Protein AF-X1N632-F1 (afdb_monomer_lite)

InterPro domains:
  IPR027417 P-loop containing nucleoside triphosphate hydrolase [G3DSA:3.40.50.300] (1-78)
  IPR027417 P-loop containing nucleoside triphosphate hydrolase [SSF52540] (9-78)
  IPR051120 ABC Transporter, Amino Acid and LPS Transport [PTHR45772] (6-78)

Organism: NCBI:txid412755

Sequence (78 aa):
MALDDAATEATHYLEFVGLFAKRNILAHDLTLYELRGLELARALATSPKLLFVDEVMAGLNPVEAENAVRLIQRAKEE

Structure (mmCIF, N/CA/C/O backbone):
data_AF-X1N632-F1
#
_entry.id   AF-X1N632-F1
#
loop_
_atom_site.group_PDB
_atom_site.id
_atom_site.type_symbol
_atom_site.label_atom_id
_atom_site.label_alt_id
_atom_site.label_comp_id
_atom_site.label_asym_id
_atom_site.label_entity_id
_atom_site.label_seq_id
_atom_site.pdbx_PDB_ins_code
_atom_site.Cartn_x
_atom_site.Cartn_y
_atom_site.Cartn_z
_atom_site.occupancy
_atom_site.B_iso_or_equiv
_atom_site.auth_seq_id
_atom_site.auth_comp_id
_atom_site.auth_asym_id
_atom_site.auth_atom_id
_atom_site.pdbx_PDB_model_num
ATOM 1 N N . MET A 1 1 ? -20.717 -8.032 5.613 1.00 61.31 1 MET A N 1
ATOM 2 C CA . MET A 1 1 ? -20.258 -7.417 4.361 1.00 61.31 1 MET A CA 1
ATOM 3 C C . MET A 1 1 ? -20.811 -8.251 3.225 1.00 61.31 1 MET A C 1
ATOM 5 O O . MET A 1 1 ? -20.531 -9.448 3.189 1.00 61.31 1 MET A O 1
ATOM 9 N N . ALA A 1 2 ? -21.687 -7.683 2.403 1.00 79.44 2 ALA A N 1
ATOM 10 C CA . ALA A 1 2 ? -22.097 -8.323 1.160 1.00 79.44 2 ALA A CA 1
ATOM 11 C C . ALA A 1 2 ? -20.916 -8.320 0.169 1.00 79.44 2 ALA A C 1
ATOM 13 O O . ALA A 1 2 ? -19.955 -7.574 0.343 1.00 79.44 2 ALA A O 1
ATOM 14 N N . LEU A 1 3 ? -20.963 -9.166 -0.862 1.00 75.69 3 LEU A N 1
ATOM 15 C CA . LEU A 1 3 ? -19.912 -9.215 -1.890 1.00 75.69 3 LEU A CA 1
ATOM 16 C C . LEU A 1 3 ? -19.742 -7.872 -2.617 1.00 75.69 3 LEU A C 1
ATOM 18 O O . LEU A 1 3 ? -18.614 -7.482 -2.907 1.00 75.69 3 LEU A O 1
ATOM 22 N N . ASP A 1 4 ? -20.843 -7.157 -2.848 1.00 77.88 4 ASP A N 1
ATOM 23 C CA . ASP A 1 4 ? -20.817 -5.836 -3.481 1.00 77.88 4 ASP A CA 1
ATOM 24 C C . ASP A 1 4 ? -20.092 -4.806 -2.603 1.00 77.88 4 ASP A C 1
ATOM 26 O O . ASP A 1 4 ? -19.252 -4.062 -3.104 1.00 77.88 4 ASP A O 1
ATOM 30 N N . ASP A 1 5 ? -20.315 -4.843 -1.283 1.00 86.69 5 ASP A N 1
ATOM 31 C CA . ASP A 1 5 ? -19.612 -3.979 -0.326 1.00 86.69 5 ASP A CA 1
ATOM 32 C C . ASP A 1 5 ? -18.089 -4.212 -0.385 1.00 86.69 5 ASP A C 1
ATOM 34 O O . ASP A 1 5 ? -17.304 -3.265 -0.402 1.00 86.69 5 ASP A O 1
ATOM 38 N N . ALA A 1 6 ? -17.670 -5.480 -0.488 1.00 90.19 6 ALA A N 1
ATOM 39 C CA . ALA A 1 6 ? -16.259 -5.859 -0.556 1.00 90.19 6 ALA A CA 1
ATOM 40 C C . ALA A 1 6 ? -15.581 -5.366 -1.845 1.00 90.19 6 ALA A C 1
ATOM 42 O O . ALA A 1 6 ? -14.422 -4.951 -1.833 1.00 90.19 6 ALA A O 1
ATOM 43 N N . ALA A 1 7 ? -16.295 -5.414 -2.973 1.00 92.19 7 ALA A N 1
ATOM 44 C CA . ALA A 1 7 ? -15.784 -4.942 -4.257 1.00 92.19 7 ALA A CA 1
ATOM 45 C C . ALA A 1 7 ? -15.628 -3.412 -4.283 1.00 92.19 7 ALA A C 1
ATOM 47 O O . ALA A 1 7 ? -14.651 -2.894 -4.836 1.00 92.19 7 ALA A O 1
ATOM 48 N N . THR A 1 8 ? -16.563 -2.691 -3.662 1.00 94.06 8 THR A N 1
ATOM 49 C CA . THR A 1 8 ? -16.469 -1.239 -3.483 1.00 94.06 8 THR A CA 1
ATOM 50 C C . THR A 1 8 ? -15.282 -0.866 -2.597 1.00 94.06 8 THR A C 1
ATOM 52 O O . THR A 1 8 ? -14.492 -0.005 -2.978 1.00 94.06 8 THR A O 1
ATOM 55 N N . GLU A 1 9 ? -15.094 -1.550 -1.470 1.00 94.00 9 GLU A N 1
ATOM 56 C CA . GLU A 1 9 ? -13.965 -1.306 -0.565 1.00 94.00 9 GLU A CA 1
ATOM 57 C C . GLU A 1 9 ? -12.613 -1.617 -1.228 1.00 94.00 9 GLU A C 1
ATOM 59 O O . GLU A 1 9 ? -11.680 -0.815 -1.171 1.00 94.00 9 GLU A O 1
ATOM 64 N N . ALA A 1 10 ? -12.514 -2.735 -1.953 1.00 94.94 10 ALA A N 1
ATOM 65 C CA . ALA A 1 10 ? -11.315 -3.060 -2.724 1.00 94.94 10 ALA A CA 1
ATOM 66 C C . ALA A 1 10 ? -10.998 -1.981 -3.773 1.00 94.94 10 ALA A C 1
ATOM 68 O O . ALA A 1 10 ? -9.835 -1.629 -3.974 1.00 94.94 10 ALA A O 1
ATOM 69 N N . THR A 1 11 ? -12.028 -1.435 -4.425 1.00 96.00 11 THR A N 1
ATOM 70 C CA . THR A 1 11 ? -11.876 -0.338 -5.389 1.00 96.00 11 THR A CA 1
ATOM 71 C C . THR A 1 11 ? -11.325 0.916 -4.717 1.00 96.00 11 THR A C 1
ATOM 73 O O . THR A 1 11 ? -10.332 1.458 -5.202 1.00 96.00 11 THR A O 1
ATOM 76 N N . HIS A 1 12 ? -11.892 1.315 -3.574 1.00 96.44 12 HIS A N 1
ATOM 77 C CA . HIS A 1 12 ? -11.426 2.457 -2.780 1.00 96.44 12 HIS A CA 1
ATOM 78 C C . HIS A 1 12 ? -9.935 2.350 -2.442 1.00 96.44 12 HIS A C 1
ATOM 80 O O . HIS A 1 12 ? -9.155 3.252 -2.745 1.00 96.44 12 HIS A O 1
ATOM 86 N N . TYR A 1 13 ? -9.495 1.212 -1.897 1.00 96.94 13 TYR A N 1
ATOM 87 C CA . TYR A 1 13 ? -8.088 1.052 -1.521 1.00 96.94 13 TYR A CA 1
ATOM 88 C C . TYR A 1 13 ? -7.144 0.960 -2.722 1.00 96.94 13 TYR A C 1
ATOM 90 O O . TYR A 1 13 ? -6.017 1.452 -2.642 1.00 96.94 13 TYR A O 1
ATOM 98 N N . LEU A 1 14 ? -7.581 0.389 -3.849 1.00 97.25 14 LEU A N 1
ATOM 99 C CA . LEU A 1 14 ? -6.801 0.421 -5.089 1.00 97.25 14 LEU A CA 1
ATOM 100 C C . LEU A 1 14 ? -6.658 1.843 -5.639 1.00 97.25 14 LEU A C 1
ATOM 102 O O . LEU A 1 14 ? -5.598 2.178 -6.164 1.00 97.25 14 LEU A O 1
ATOM 106 N N . GLU A 1 15 ? -7.681 2.687 -5.527 1.00 97.19 15 GLU A N 1
ATOM 107 C CA . GLU A 1 15 ? -7.583 4.108 -5.875 1.00 97.19 15 GLU A CA 1
ATOM 108 C C . GLU A 1 15 ? -6.640 4.849 -4.921 1.00 97.19 15 GLU A C 1
ATOM 110 O O . GLU A 1 15 ? -5.751 5.571 -5.379 1.00 97.19 15 GLU A O 1
ATOM 115 N N . PHE A 1 16 ? -6.752 4.598 -3.614 1.00 96.19 16 PHE A N 1
ATOM 116 C CA . PHE A 1 16 ? -5.921 5.215 -2.580 1.00 96.19 16 PHE A CA 1
ATOM 117 C C . PHE A 1 16 ? -4.414 5.030 -2.835 1.00 96.19 16 PHE A C 1
ATOM 119 O O . PHE A 1 16 ? -3.647 6.001 -2.740 1.00 96.19 16 PHE A O 1
ATOM 126 N N . VAL A 1 17 ? -4.002 3.807 -3.202 1.00 95.56 17 VAL A N 1
ATOM 127 C CA . VAL A 1 17 ? -2.603 3.459 -3.523 1.00 95.56 17 VAL A CA 1
ATOM 128 C C . VAL A 1 17 ? -2.223 3.689 -4.993 1.00 95.56 17 VAL A C 1
ATOM 130 O O . VAL A 1 17 ? -1.079 3.445 -5.371 1.00 95.56 17 VAL A O 1
ATOM 133 N N . GLY A 1 18 ? -3.149 4.163 -5.834 1.00 96.19 18 GLY A N 1
ATOM 134 C CA . GLY A 1 18 ? -2.891 4.488 -7.242 1.00 96.19 18 GLY A CA 1
ATOM 135 C C . GLY A 1 18 ? -2.835 3.289 -8.201 1.00 96.19 18 GLY A C 1
ATOM 136 O O . GLY A 1 18 ? -2.289 3.403 -9.296 1.00 96.19 18 GLY A O 1
ATOM 137 N N . LEU A 1 19 ? -3.404 2.141 -7.825 1.00 97.56 19 LEU A N 1
ATOM 138 C CA . LEU A 1 19 ? -3.394 0.893 -8.601 1.00 97.56 19 LEU A CA 1
ATOM 139 C C . LEU A 1 19 ? -4.715 0.569 -9.311 1.00 97.56 19 LEU A C 1
ATOM 141 O O . LEU A 1 19 ? -4.800 -0.450 -9.995 1.00 97.56 19 LEU A O 1
ATOM 145 N N . PHE A 1 20 ? -5.741 1.418 -9.228 1.00 97.50 20 PHE A N 1
ATOM 146 C CA . PHE A 1 20 ? -7.047 1.144 -9.850 1.00 97.50 20 PHE A CA 1
ATOM 147 C C . PHE A 1 20 ? -6.975 0.850 -11.362 1.00 97.50 20 PHE A C 1
ATOM 149 O O . PHE A 1 20 ? -7.657 -0.047 -11.874 1.00 97.50 20 PHE A O 1
ATOM 156 N N . ALA A 1 21 ? -6.104 1.558 -12.090 1.00 97.62 21 ALA A N 1
ATOM 157 C CA . ALA A 1 21 ? -5.877 1.321 -13.518 1.00 97.62 21 ALA A CA 1
ATOM 158 C C . ALA A 1 21 ? -5.288 -0.076 -13.809 1.00 97.62 21 ALA A C 1
ATOM 160 O O . ALA A 1 21 ? -5.441 -0.592 -14.914 1.00 97.62 21 ALA A O 1
ATOM 161 N N . LYS A 1 22 ? -4.658 -0.702 -12.808 1.00 97.44 22 LYS A N 1
ATOM 162 C CA . LYS A 1 22 ? -4.008 -2.017 -12.863 1.00 97.44 22 LYS A CA 1
ATOM 163 C C . LYS A 1 22 ? -4.797 -3.125 -12.156 1.00 97.44 22 LYS A C 1
ATOM 165 O O . LYS A 1 22 ? -4.285 -4.228 -12.021 1.00 97.44 22 LYS A O 1
ATOM 170 N N . ARG A 1 23 ? -6.050 -2.889 -11.752 1.00 96.56 23 ARG A N 1
ATOM 171 C CA . ARG A 1 23 ? -6.870 -3.834 -10.958 1.00 96.56 23 ARG A CA 1
ATOM 172 C C . ARG A 1 23 ? -7.052 -5.242 -11.550 1.00 96.56 23 ARG A C 1
ATOM 174 O O . ARG A 1 23 ? -7.385 -6.164 -10.821 1.00 96.56 23 ARG A O 1
ATOM 181 N N . ASN A 1 24 ? -6.852 -5.398 -12.859 1.00 96.56 24 ASN A N 1
ATOM 182 C CA . ASN A 1 24 ? -6.971 -6.678 -13.568 1.00 96.56 24 ASN A CA 1
ATOM 183 C C . ASN A 1 24 ? -5.608 -7.301 -13.927 1.00 96.56 24 ASN A C 1
ATOM 185 O O . ASN A 1 24 ? -5.566 -8.294 -14.649 1.00 96.56 24 ASN A O 1
ATOM 189 N N . ILE A 1 25 ? -4.501 -6.701 -13.484 1.00 97.50 25 ILE A N 1
ATOM 190 C CA . ILE A 1 25 ? -3.146 -7.224 -13.680 1.00 97.50 25 ILE A CA 1
ATOM 191 C C . ILE A 1 25 ? -2.837 -8.208 -12.549 1.00 97.50 25 ILE A C 1
ATOM 193 O O . ILE A 1 25 ? -3.187 -7.967 -11.392 1.00 97.50 25 ILE A O 1
ATOM 197 N N . LEU A 1 26 ? -2.187 -9.328 -12.874 1.00 97.38 26 LEU A N 1
ATOM 198 C CA . LEU A 1 26 ? -1.780 -10.306 -11.869 1.00 97.38 26 LEU A CA 1
ATOM 199 C C . LEU A 1 26 ? -0.658 -9.733 -10.999 1.00 97.38 26 LEU A C 1
ATOM 201 O O . LEU A 1 26 ? 0.227 -9.035 -11.479 1.00 97.38 26 LEU A O 1
ATOM 205 N N . ALA A 1 27 ? -0.657 -10.074 -9.709 1.00 95.44 27 ALA A N 1
ATOM 206 C CA . ALA A 1 27 ? 0.300 -9.508 -8.756 1.00 95.44 27 ALA A CA 1
ATOM 207 C C . ALA A 1 27 ? 1.776 -9.758 -9.124 1.00 95.44 27 ALA A C 1
ATOM 209 O O . ALA A 1 27 ? 2.628 -8.949 -8.777 1.00 95.44 27 ALA A O 1
ATOM 210 N N . HIS A 1 28 ? 2.083 -10.850 -9.835 1.00 96.25 28 HIS A N 1
ATOM 211 C CA . HIS A 1 28 ? 3.450 -11.159 -10.269 1.00 96.25 28 HIS A CA 1
ATOM 212 C C . HIS A 1 28 ? 3.942 -10.287 -11.435 1.00 96.25 28 HIS A C 1
ATOM 214 O O . HIS A 1 28 ? 5.144 -10.235 -11.672 1.00 96.25 28 HIS A O 1
ATOM 220 N N . ASP A 1 29 ? 3.030 -9.608 -12.135 1.00 97.62 29 ASP A N 1
ATOM 221 C CA . ASP A 1 29 ? 3.337 -8.683 -13.232 1.00 97.62 29 ASP A CA 1
ATOM 222 C C . ASP A 1 29 ? 3.467 -7.224 -12.749 1.00 97.62 29 ASP A C 1
ATOM 224 O O . ASP A 1 29 ? 3.741 -6.320 -13.542 1.00 97.62 29 ASP A O 1
ATOM 228 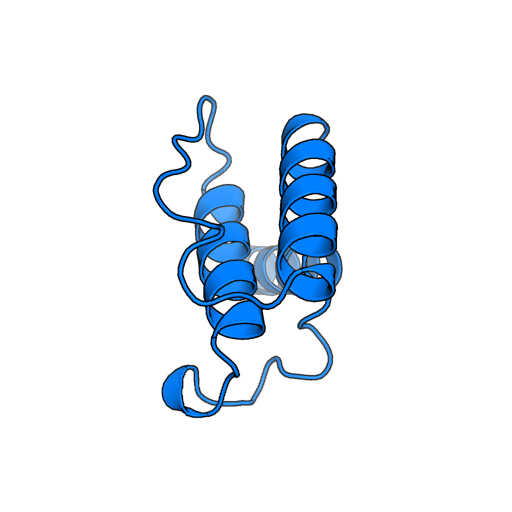N N . LEU A 1 30 ? 3.242 -6.967 -11.455 1.00 96.75 30 LEU A N 1
ATOM 229 C CA . LEU A 1 30 ? 3.417 -5.649 -10.849 1.00 96.75 30 LEU A CA 1
ATOM 230 C C . LEU A 1 30 ? 4.898 -5.357 -10.597 1.00 96.75 30 LEU A C 1
ATOM 232 O O . LEU A 1 30 ? 5.691 -6.251 -10.295 1.00 96.75 30 LEU A O 1
ATOM 236 N N . THR A 1 31 ? 5.278 -4.080 -10.670 1.00 95.12 31 THR A N 1
ATOM 237 C CA . THR A 1 31 ? 6.614 -3.663 -10.218 1.00 95.12 31 THR A CA 1
ATOM 238 C C . THR A 1 31 ? 6.749 -3.855 -8.706 1.00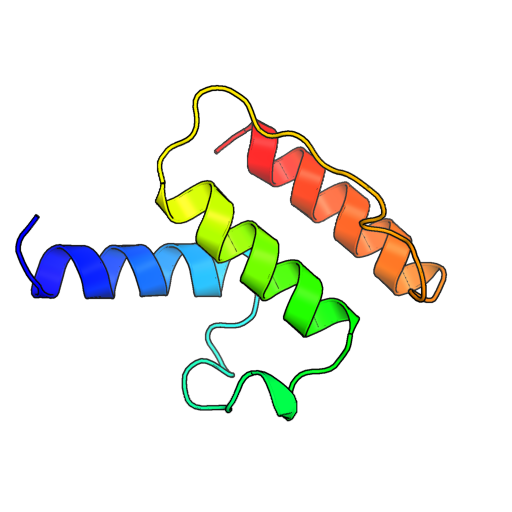 95.12 31 THR A C 1
ATOM 240 O O . THR A 1 31 ? 5.752 -3.956 -7.990 1.00 95.12 31 THR A O 1
ATOM 243 N N . LEU A 1 32 ? 7.978 -3.855 -8.180 1.00 92.38 32 LEU A N 1
ATOM 244 C CA . LEU A 1 32 ? 8.189 -3.964 -6.732 1.00 92.38 32 LEU A CA 1
ATOM 245 C C . LEU A 1 32 ? 7.445 -2.860 -5.962 1.00 92.38 32 LEU A C 1
ATOM 247 O O . LEU A 1 32 ? 6.766 -3.151 -4.982 1.00 92.38 32 LEU A O 1
ATOM 251 N N . TYR A 1 33 ? 7.524 -1.613 -6.434 1.00 93.19 33 TYR A N 1
ATOM 252 C CA . TYR A 1 33 ? 6.808 -0.478 -5.847 1.00 93.19 33 TYR A CA 1
ATOM 253 C C . TYR A 1 33 ? 5.288 -0.696 -5.827 1.00 93.19 33 TYR A C 1
ATOM 255 O O . TYR A 1 33 ? 4.627 -0.476 -4.812 1.00 93.19 33 TYR A O 1
ATOM 263 N N . GLU A 1 34 ? 4.731 -1.191 -6.931 1.00 95.31 34 GLU A N 1
ATOM 264 C CA . GLU A 1 34 ? 3.301 -1.481 -7.050 1.00 95.31 34 GLU A CA 1
ATOM 265 C C . GLU A 1 34 ? 2.879 -2.640 -6.149 1.00 95.31 34 GLU A C 1
ATOM 267 O O . GLU A 1 34 ? 1.826 -2.576 -5.518 1.00 95.31 34 GLU A O 1
ATOM 272 N N . LEU A 1 35 ? 3.715 -3.671 -6.023 1.00 94.50 35 LEU A N 1
ATOM 273 C CA . LEU A 1 35 ? 3.462 -4.788 -5.123 1.00 94.50 35 LEU A CA 1
ATOM 274 C C . LEU A 1 35 ? 3.424 -4.325 -3.658 1.00 94.50 35 LEU A C 1
ATOM 276 O O . LEU A 1 35 ? 2.511 -4.715 -2.933 1.00 94.50 35 LEU A O 1
ATOM 280 N N . ARG A 1 36 ? 4.332 -3.430 -3.237 1.00 92.31 36 ARG A N 1
ATOM 281 C CA . ARG A 1 36 ? 4.280 -2.804 -1.899 1.00 92.31 36 ARG A CA 1
ATOM 282 C C . ARG A 1 36 ? 3.009 -1.982 -1.696 1.00 92.31 36 ARG A C 1
ATOM 284 O O . ARG A 1 36 ? 2.389 -2.061 -0.637 1.00 92.31 36 ARG A O 1
ATOM 291 N N . GLY A 1 37 ? 2.585 -1.237 -2.717 1.00 93.94 37 GLY A N 1
ATOM 292 C CA . GLY A 1 37 ? 1.306 -0.523 -2.703 1.00 93.94 37 GLY A CA 1
ATOM 293 C C . GLY A 1 37 ? 0.113 -1.468 -2.524 1.00 93.94 37 GLY A C 1
ATOM 294 O O . GLY A 1 37 ? -0.762 -1.209 -1.701 1.00 93.94 37 GLY A O 1
ATOM 295 N N . LEU A 1 38 ? 0.098 -2.599 -3.232 1.00 95.44 38 LEU A N 1
ATOM 296 C CA . LEU A 1 38 ? -0.948 -3.615 -3.105 1.00 95.44 38 LEU A CA 1
ATOM 297 C C . LEU A 1 38 ? -0.957 -4.273 -1.715 1.00 95.44 38 LEU A C 1
ATOM 299 O O . LEU A 1 38 ? -2.026 -4.516 -1.156 1.00 95.44 38 LEU A O 1
ATOM 303 N N . GLU A 1 39 ? 0.215 -4.552 -1.140 1.00 94.19 39 GLU A N 1
ATOM 304 C CA . GLU A 1 39 ? 0.340 -5.067 0.229 1.00 94.19 39 GLU A CA 1
ATOM 305 C C . GLU A 1 39 ? -0.243 -4.088 1.254 1.00 94.19 39 GLU A C 1
ATOM 307 O O . GLU A 1 39 ? -1.006 -4.508 2.127 1.00 94.19 39 GLU A O 1
ATOM 312 N N . LEU A 1 40 ? 0.050 -2.791 1.107 1.00 94.00 40 LEU A N 1
ATOM 313 C CA . LEU A 1 40 ? -0.517 -1.742 1.950 1.00 94.00 40 LEU A CA 1
ATOM 314 C C . LEU A 1 40 ? -2.039 -1.647 1.789 1.00 94.00 40 LEU A C 1
ATOM 316 O O . LEU A 1 40 ? -2.747 -1.649 2.792 1.00 94.00 40 LEU A O 1
ATOM 320 N N . ALA A 1 41 ? -2.551 -1.627 0.554 1.00 95.50 41 ALA A N 1
ATOM 321 C CA . ALA A 1 41 ? -3.991 -1.609 0.284 1.00 95.50 41 ALA A CA 1
ATOM 322 C C . ALA A 1 41 ? -4.707 -2.783 0.970 1.00 95.50 41 ALA A C 1
ATOM 324 O O . ALA A 1 41 ? -5.721 -2.599 1.640 1.00 95.50 41 ALA A O 1
ATOM 325 N N . ARG A 1 42 ? -4.139 -3.991 0.866 1.00 94.94 42 ARG A N 1
ATOM 326 C CA . ARG A 1 42 ? -4.687 -5.195 1.500 1.00 94.94 42 ARG A CA 1
ATOM 327 C C . ARG A 1 42 ? -4.651 -5.120 3.027 1.00 94.94 42 ARG A C 1
ATOM 329 O O . ARG A 1 42 ? -5.558 -5.636 3.670 1.00 94.94 42 ARG A O 1
ATOM 336 N N . ALA A 1 43 ? -3.621 -4.505 3.607 1.00 94.50 43 ALA A N 1
ATOM 337 C CA . ALA A 1 43 ? -3.544 -4.294 5.049 1.00 94.50 43 ALA A CA 1
ATOM 338 C C . ALA A 1 43 ? -4.599 -3.283 5.528 1.00 94.50 43 ALA A C 1
ATOM 340 O O . ALA A 1 43 ? -5.296 -3.552 6.506 1.00 94.50 43 ALA A O 1
ATOM 341 N N . LEU A 1 44 ? -4.765 -2.162 4.822 1.00 93.88 44 LEU A N 1
ATOM 342 C CA . LEU A 1 44 ? -5.738 -1.122 5.172 1.00 93.88 44 LEU A CA 1
ATOM 343 C C . LEU A 1 44 ? -7.188 -1.598 5.041 1.00 93.88 44 LEU A C 1
ATOM 345 O O . LEU A 1 44 ? -7.989 -1.304 5.921 1.00 93.88 44 LEU A O 1
ATOM 349 N N . ALA A 1 45 ? -7.489 -2.438 4.047 1.00 94.25 45 ALA A N 1
ATOM 350 C CA . ALA A 1 45 ? -8.802 -3.071 3.873 1.00 94.25 45 ALA A CA 1
ATOM 351 C C . ALA A 1 45 ? -9.251 -3.958 5.048 1.00 94.25 45 ALA A C 1
ATOM 353 O O . ALA A 1 45 ? -10.385 -4.418 5.090 1.00 94.25 45 ALA A O 1
ATOM 354 N N . THR A 1 46 ? -8.379 -4.219 6.025 1.00 92.62 46 THR A N 1
ATOM 355 C CA . THR A 1 46 ? -8.766 -4.893 7.274 1.00 92.62 46 THR A CA 1
ATOM 356 C C . THR A 1 46 ? -9.246 -3.929 8.364 1.00 92.62 46 THR A C 1
ATOM 358 O O . THR A 1 46 ? -9.533 -4.370 9.477 1.00 92.62 46 THR A O 1
ATOM 361 N N . SER A 1 47 ? -9.321 -2.624 8.070 1.00 91.00 47 SER A N 1
ATOM 362 C CA . SER A 1 47 ? -9.579 -1.549 9.038 1.00 91.00 47 SER A CA 1
ATOM 363 C C . SER A 1 47 ? -8.709 -1.669 10.307 1.00 91.00 47 SER A C 1
ATOM 365 O O . SER A 1 47 ? -9.232 -1.767 11.426 1.00 91.00 47 SER A O 1
ATOM 367 N N . PRO A 1 48 ? -7.368 -1.732 10.171 1.00 93.69 48 PRO A N 1
ATOM 368 C CA . PRO A 1 48 ? -6.488 -2.001 11.297 1.00 93.69 48 PRO A CA 1
ATOM 369 C C . PRO A 1 48 ? -6.439 -0.810 12.261 1.00 93.69 48 PRO A C 1
ATOM 371 O O . PRO A 1 48 ? -6.291 0.336 11.858 1.00 93.69 48 PRO A O 1
ATOM 374 N N . LYS A 1 49 ? -6.460 -1.080 13.572 1.00 92.81 49 LYS A N 1
ATOM 375 C CA . LYS A 1 49 ? -6.221 -0.041 14.598 1.00 92.81 49 LYS A CA 1
ATOM 376 C C . LYS A 1 49 ? -4.741 0.325 14.755 1.00 92.81 49 LYS A C 1
ATOM 378 O O . LYS A 1 49 ? -4.416 1.341 15.361 1.00 92.81 49 LYS A O 1
ATOM 383 N N . LEU A 1 50 ? -3.853 -0.552 14.291 1.00 93.62 50 LEU A N 1
ATOM 384 C CA . LEU A 1 50 ? -2.405 -0.405 14.357 1.00 93.62 50 LEU A CA 1
ATOM 385 C C . LEU A 1 50 ? -1.794 -1.132 13.160 1.00 93.62 50 LEU A C 1
ATOM 387 O O . LEU A 1 50 ? -2.075 -2.312 12.951 1.00 93.62 50 LEU A O 1
ATOM 391 N N . LEU A 1 51 ? -0.949 -0.434 12.406 1.00 92.44 51 LEU A N 1
ATOM 392 C CA . LEU A 1 51 ? -0.250 -0.972 11.245 1.00 92.44 51 LEU A CA 1
ATOM 393 C C . LEU A 1 51 ? 1.256 -0.991 11.524 1.00 92.44 51 LEU A C 1
ATOM 395 O O . LEU A 1 51 ? 1.858 0.055 11.762 1.00 92.44 51 LEU A O 1
ATOM 399 N N . PHE A 1 52 ? 1.859 -2.180 11.493 1.00 92.06 52 PHE A N 1
ATOM 400 C CA . PHE A 1 52 ? 3.312 -2.333 11.507 1.00 92.06 52 PHE A CA 1
ATOM 401 C C . PHE A 1 52 ? 3.831 -2.331 10.080 1.00 92.06 52 PHE A C 1
ATOM 403 O O . PHE A 1 52 ? 3.284 -3.005 9.209 1.00 92.06 52 PHE A O 1
ATOM 410 N N . VAL A 1 53 ? 4.892 -1.569 9.859 1.00 89.38 53 VAL A N 1
ATOM 411 C CA . VAL A 1 53 ? 5.455 -1.350 8.537 1.00 89.38 53 VAL A CA 1
ATOM 412 C C . VAL A 1 53 ? 6.936 -1.678 8.616 1.00 89.38 53 VAL A C 1
ATOM 414 O O . VAL A 1 53 ? 7.696 -0.927 9.224 1.00 89.38 53 VAL A O 1
ATOM 417 N N . ASP A 1 54 ? 7.322 -2.810 8.037 1.00 88.94 54 ASP A N 1
ATOM 418 C CA . ASP A 1 54 ? 8.709 -3.266 8.000 1.00 88.94 54 ASP A CA 1
ATOM 419 C C . ASP A 1 54 ? 9.208 -3.314 6.554 1.00 88.94 54 ASP A C 1
ATOM 421 O O . ASP A 1 54 ? 8.449 -3.627 5.638 1.00 88.94 54 ASP A O 1
ATOM 425 N N . GLU A 1 55 ? 10.467 -2.938 6.347 1.00 83.88 55 GLU A N 1
ATOM 426 C CA . GLU A 1 55 ? 11.178 -3.010 5.058 1.00 83.88 55 GLU A CA 1
ATOM 427 C C . GLU A 1 55 ? 10.489 -2.381 3.823 1.00 83.88 55 GLU A C 1
ATOM 429 O O . GLU A 1 55 ? 10.864 -2.653 2.683 1.00 83.88 55 GLU A O 1
ATOM 434 N N . VAL A 1 56 ? 9.528 -1.473 3.996 1.00 80.19 56 VAL A N 1
ATOM 435 C CA . VAL A 1 56 ? 8.761 -0.862 2.886 1.00 80.19 56 VAL A CA 1
ATOM 436 C C . VAL A 1 56 ? 9.582 -0.104 1.846 1.00 80.19 56 VAL A C 1
ATOM 438 O O . VAL A 1 56 ? 9.109 0.101 0.731 1.00 80.19 56 VAL A O 1
ATOM 441 N N . MET A 1 57 ? 10.799 0.309 2.197 1.00 85.00 57 MET A N 1
ATOM 442 C CA . MET A 1 57 ? 11.706 1.029 1.298 1.00 85.00 57 MET A CA 1
ATOM 443 C C . MET A 1 57 ? 12.743 0.113 0.639 1.00 85.00 57 MET A C 1
ATOM 445 O O . MET A 1 57 ? 13.506 0.562 -0.216 1.00 85.00 57 MET A O 1
ATOM 449 N N . ALA A 1 58 ? 12.814 -1.159 1.040 1.00 88.44 58 ALA A N 1
ATOM 450 C CA . ALA A 1 58 ? 13.834 -2.074 0.556 1.00 88.44 58 ALA A CA 1
ATOM 451 C C . ALA A 1 58 ? 13.640 -2.364 -0.941 1.00 88.44 58 ALA A C 1
ATOM 453 O O . ALA A 1 58 ? 12.577 -2.808 -1.375 1.00 88.44 58 ALA A O 1
ATOM 454 N N . GLY A 1 59 ? 14.689 -2.116 -1.729 1.00 90.00 59 GLY A N 1
ATOM 455 C CA . GLY A 1 59 ? 14.689 -2.341 -3.177 1.00 90.00 59 GLY A CA 1
ATOM 456 C C . GLY A 1 59 ? 14.013 -1.246 -4.009 1.00 90.00 59 GLY A C 1
ATOM 457 O O . GLY A 1 59 ? 13.969 -1.383 -5.229 1.00 90.00 59 GLY A O 1
ATOM 458 N N . LEU A 1 60 ? 13.524 -0.168 -3.387 1.00 92.62 60 LEU A N 1
ATOM 459 C CA . LEU A 1 60 ? 12.976 0.991 -4.093 1.00 92.62 60 LEU A CA 1
ATOM 460 C C . LEU A 1 60 ? 14.080 1.974 -4.491 1.00 92.62 60 LEU A C 1
ATOM 462 O O . LEU A 1 60 ? 15.069 2.151 -3.775 1.00 92.62 60 LEU A O 1
ATOM 466 N N . ASN A 1 61 ? 13.895 2.662 -5.617 1.00 94.62 61 ASN A N 1
ATOM 467 C CA . ASN A 1 61 ? 14.739 3.811 -5.943 1.00 94.62 61 ASN A CA 1
ATOM 468 C C . ASN A 1 61 ? 14.386 5.027 -5.046 1.00 94.62 61 ASN A C 1
ATOM 470 O O . ASN A 1 61 ? 13.337 5.028 -4.399 1.00 94.62 61 ASN A O 1
ATOM 474 N N . PRO A 1 62 ? 15.215 6.089 -4.991 1.00 93.94 62 PRO A N 1
ATOM 475 C CA . PRO A 1 62 ? 14.970 7.224 -4.095 1.00 93.94 62 PRO A CA 1
ATOM 476 C C . PRO A 1 62 ? 13.608 7.913 -4.276 1.00 93.94 62 PRO A C 1
ATOM 478 O O . PRO A 1 62 ? 12.992 8.312 -3.291 1.00 93.94 62 PRO A O 1
ATOM 481 N N . VAL A 1 63 ? 13.119 8.029 -5.515 1.00 94.50 63 VAL A N 1
ATOM 482 C CA . VAL A 1 63 ? 11.824 8.664 -5.819 1.00 94.50 63 VAL A CA 1
ATOM 483 C C . VAL A 1 63 ? 10.667 7.777 -5.357 1.00 94.5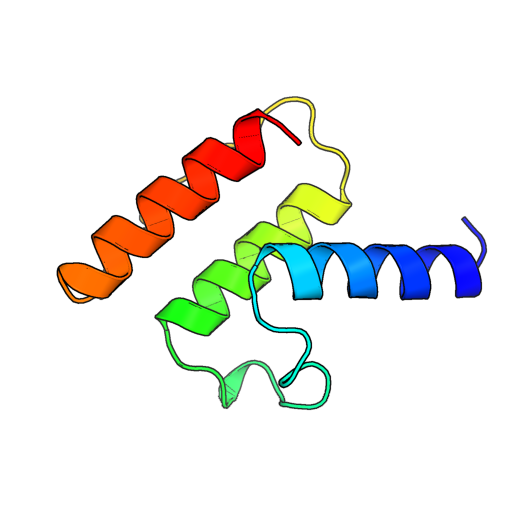0 63 VAL A C 1
ATOM 485 O O . VAL A 1 63 ? 9.705 8.255 -4.758 1.00 94.50 63 VAL A O 1
ATOM 488 N N . GLU A 1 64 ? 10.764 6.473 -5.604 1.00 94.12 64 GLU A N 1
ATOM 489 C CA . GLU A 1 64 ? 9.791 5.480 -5.142 1.00 94.12 64 GLU A CA 1
ATOM 490 C C . GLU A 1 64 ? 9.738 5.405 -3.616 1.00 94.12 64 GLU A C 1
ATOM 492 O O . GLU A 1 64 ? 8.649 5.374 -3.050 1.00 94.12 64 GLU A O 1
ATOM 497 N N . ALA A 1 65 ? 10.891 5.438 -2.945 1.00 92.00 65 ALA A N 1
ATOM 498 C CA . ALA A 1 65 ? 10.959 5.450 -1.490 1.00 92.00 65 ALA A CA 1
ATOM 499 C C . ALA A 1 65 ? 10.261 6.690 -0.907 1.00 92.00 65 ALA A C 1
ATOM 501 O O . ALA A 1 65 ? 9.447 6.588 0.010 1.00 92.00 65 ALA A O 1
ATOM 502 N N . GLU A 1 66 ? 10.503 7.868 -1.482 1.00 93.12 66 GLU A N 1
ATOM 503 C CA . GLU A 1 66 ? 9.838 9.100 -1.055 1.00 93.12 66 GLU A CA 1
ATOM 504 C C . GLU A 1 66 ? 8.311 9.037 -1.261 1.00 93.12 66 GLU A C 1
ATOM 506 O O . GLU A 1 66 ? 7.534 9.438 -0.389 1.00 93.12 66 GLU A O 1
ATOM 511 N N . ASN A 1 67 ? 7.864 8.480 -2.392 1.00 92.38 67 ASN A N 1
ATOM 512 C CA . ASN A 1 67 ? 6.444 8.254 -2.659 1.00 92.38 67 ASN A CA 1
ATOM 513 C C . ASN A 1 67 ? 5.817 7.254 -1.679 1.00 92.38 67 ASN A C 1
ATOM 515 O O . ASN A 1 67 ? 4.712 7.495 -1.190 1.00 92.38 67 ASN A O 1
ATOM 519 N N . ALA A 1 68 ? 6.520 6.171 -1.349 1.00 92.25 68 ALA A N 1
ATOM 520 C CA . ALA A 1 68 ? 6.062 5.189 -0.376 1.00 92.25 68 ALA A CA 1
ATOM 521 C C . ALA A 1 68 ? 5.920 5.815 1.023 1.00 92.25 68 ALA A C 1
ATOM 523 O O . ALA A 1 68 ? 4.916 5.580 1.693 1.00 92.25 68 ALA A O 1
ATOM 524 N N . VAL A 1 69 ? 6.857 6.677 1.445 1.00 92.00 69 VAL A N 1
ATOM 525 C CA . VAL A 1 69 ? 6.754 7.406 2.725 1.00 92.00 69 VAL A CA 1
ATOM 526 C C . VAL A 1 69 ? 5.514 8.295 2.745 1.00 92.00 69 VAL A C 1
ATOM 528 O O . VAL A 1 69 ? 4.753 8.257 3.712 1.00 92.00 69 VAL A O 1
ATOM 531 N N . ARG A 1 70 ? 5.265 9.053 1.669 1.00 93.19 70 ARG A N 1
ATOM 532 C CA . ARG A 1 70 ? 4.046 9.870 1.543 1.00 93.19 70 ARG A CA 1
ATOM 533 C C . ARG A 1 70 ? 2.778 9.027 1.624 1.00 93.19 70 ARG A C 1
ATOM 535 O O . ARG A 1 70 ? 1.813 9.433 2.265 1.00 93.19 70 ARG A O 1
ATOM 542 N N . LEU A 1 71 ? 2.768 7.863 0.979 1.00 93.19 71 LEU A N 1
ATOM 543 C CA . LEU A 1 71 ? 1.616 6.969 0.996 1.00 93.19 71 LEU A CA 1
ATOM 544 C C . LEU A 1 71 ? 1.347 6.421 2.405 1.00 93.19 71 LEU A C 1
ATOM 546 O O . LEU A 1 71 ? 0.201 6.413 2.841 1.00 93.19 71 LEU A O 1
ATOM 550 N N . ILE A 1 72 ? 2.392 6.041 3.143 1.00 92.12 72 ILE A N 1
ATOM 551 C CA . ILE A 1 72 ? 2.278 5.592 4.540 1.00 92.12 72 ILE A CA 1
ATOM 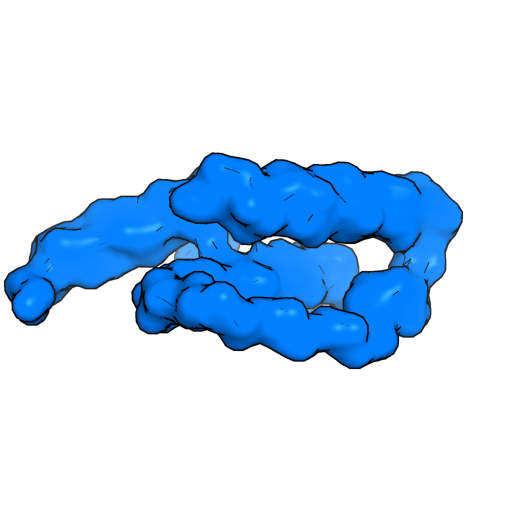552 C C . ILE A 1 72 ? 1.776 6.721 5.448 1.00 92.12 72 ILE A C 1
ATOM 554 O O . ILE A 1 72 ? 0.956 6.485 6.330 1.00 92.12 72 ILE A O 1
ATOM 558 N N . 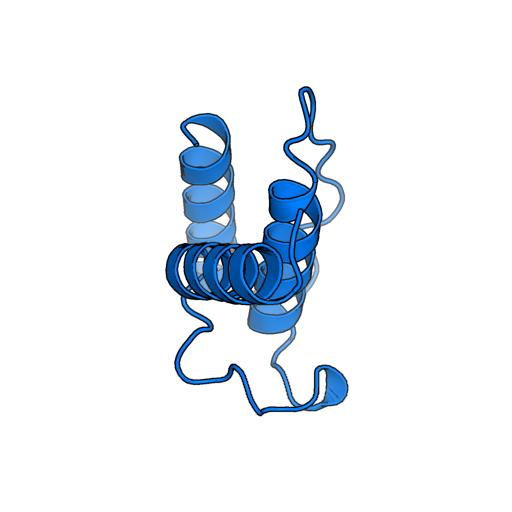GLN A 1 73 ? 2.236 7.956 5.231 1.00 92.56 73 GLN A N 1
ATOM 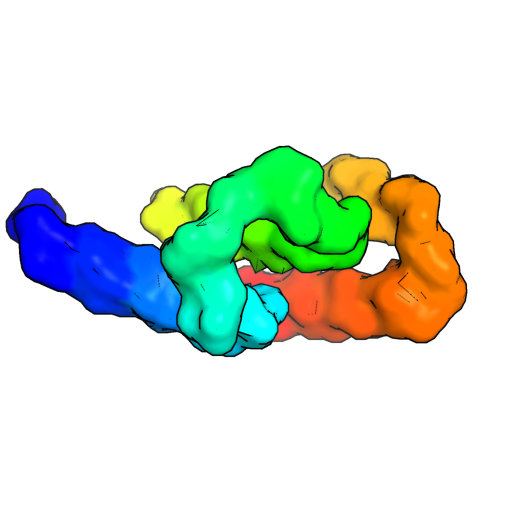559 C CA . GLN A 1 73 ? 1.745 9.119 5.974 1.00 92.56 73 GLN A CA 1
ATOM 560 C C . GLN A 1 73 ? 0.254 9.358 5.725 1.00 92.56 73 GLN A C 1
ATOM 562 O O . GLN A 1 73 ? -0.488 9.520 6.687 1.00 92.56 73 GLN A O 1
ATOM 567 N N . ARG A 1 74 ? -0.194 9.288 4.465 1.00 93.94 74 ARG A N 1
ATOM 568 C CA . ARG A 1 74 ? -1.622 9.354 4.118 1.00 93.94 74 ARG A CA 1
ATOM 569 C C . ARG A 1 74 ? -2.417 8.221 4.767 1.00 93.94 74 ARG A C 1
ATOM 571 O O . ARG A 1 74 ? -3.506 8.454 5.259 1.00 93.94 74 ARG A O 1
ATOM 578 N N . ALA A 1 75 ? -1.858 7.011 4.813 1.00 91.62 75 ALA A N 1
ATOM 579 C CA . ALA A 1 75 ? -2.527 5.837 5.378 1.00 91.62 75 ALA A CA 1
ATOM 580 C C . ALA A 1 75 ? -2.765 5.933 6.892 1.00 91.62 75 ALA A C 1
ATOM 582 O O . ALA A 1 75 ? -3.577 5.195 7.430 1.00 91.62 75 ALA A O 1
ATOM 583 N N . LYS A 1 76 ? -2.046 6.818 7.590 1.00 88.44 76 LYS A N 1
ATOM 584 C CA . LYS A 1 76 ? -2.284 7.120 9.006 1.00 88.44 76 LYS A CA 1
ATOM 585 C C . LYS A 1 76 ? -3.503 8.030 9.217 1.00 88.44 76 LYS A C 1
ATOM 587 O O . LYS A 1 76 ? -4.034 8.075 10.323 1.00 88.44 76 LYS A O 1
ATOM 592 N N . GLU A 1 77 ? -3.864 8.811 8.204 1.00 86.88 77 GLU A N 1
ATOM 593 C CA . GLU A 1 77 ? -4.976 9.770 8.239 1.00 86.88 77 GLU A CA 1
ATOM 594 C C . GLU A 1 77 ? -6.294 9.166 7.730 1.00 86.88 77 GLU A C 1
ATOM 596 O O . GLU A 1 77 ? -7.343 9.783 7.909 1.00 86.88 77 GLU A O 1
ATOM 601 N N . GLU A 1 78 ? -6.215 7.980 7.123 1.00 84.19 78 GLU A N 1
ATOM 602 C CA . GLU A 1 78 ? -7.333 7.142 6.676 1.00 84.19 78 GLU A CA 1
ATOM 603 C C . GLU A 1 78 ? -7.946 6.353 7.844 1.00 84.19 78 GLU A C 1
ATOM 605 O O . GLU A 1 78 ? -9.193 6.324 7.947 1.00 84.19 78 GLU A O 1
#

Radius of gyration: 12.65 Å; chains: 1; bounding box: 37×21×28 Å

Foldseek 3Di:
DPPVVLVVLLCVLCVLLVNNVVPPPDLVPDDPLVNLSVVLSVVVSVVDPDDDDPPSCPPPDPVSSVVSVVSVVVSVVD

pLDDT: mean 92.28, std 5.76, range [61.31, 97.62]

Secondary structure (DSSP, 8-state):
--HHHHHHHHHHHHHHTT-GGGTTS-GGGS-HHHHHHHHHHHHHTT--SS----STTTT--HHHHHHHHHHHHHHTT-